Protein AF-A0A951E2W3-F1 (afdb_monomer_lite)

Secondary structure (DSSP, 8-state):
---S---SHHHHTTS-HHHHHHHHHHHHHTT---BTTTB----TT--HHHHHHHHHHHHHHHHHHHHHH-PPP-

pLDDT: mean 87.74, std 12.83, range [41.03, 97.31]

Sequence (74 aa):
MTDRPIHSAADAAKGNAALLDLFYFDLIARGIWFAKRGMMALSIALDEADADKLVAAVEEFADTRAPLFTGEPA

Foldseek 3Di:
DPPDDDDDLVSLQPDDLVLLQVLQVQCVVLVHHDDSSPDDDDDPPDDPVNVVSVV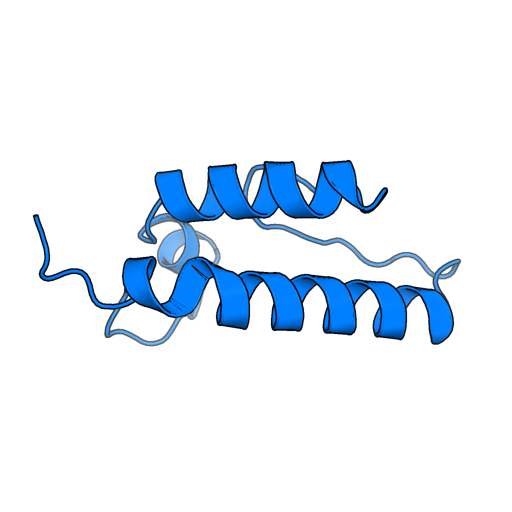VSVVCSCVVCVVVVPDDDD

Structure (mmCIF, N/CA/C/O backbone):
data_AF-A0A951E2W3-F1
#
_entry.id   AF-A0A951E2W3-F1
#
loop_
_atom_site.group_PDB
_atom_site.id
_atom_site.type_symbol
_atom_site.label_atom_id
_atom_site.label_alt_id
_atom_site.label_comp_id
_atom_site.label_asym_id
_atom_site.label_entity_id
_atom_site.label_seq_id
_atom_site.pdbx_PDB_ins_code
_atom_site.Cartn_x
_atom_site.Cartn_y
_atom_site.Cartn_z
_atom_site.occupancy
_atom_site.B_iso_or_equiv
_atom_site.auth_seq_id
_atom_site.auth_comp_id
_atom_site.auth_asym_id
_atom_site.auth_atom_id
_atom_site.pdbx_PDB_model_num
ATOM 1 N N . MET A 1 1 ? -11.907 2.286 9.913 1.00 57.72 1 MET A N 1
ATOM 2 C CA . MET A 1 1 ? -11.955 3.236 8.777 1.00 57.72 1 MET A CA 1
ATOM 3 C C . MET A 1 1 ? -12.070 4.643 9.357 1.00 57.72 1 MET A C 1
ATOM 5 O O . MET A 1 1 ? -12.596 4.754 10.456 1.00 57.72 1 MET A O 1
ATOM 9 N N . THR A 1 2 ? -11.567 5.700 8.713 1.00 60.59 2 THR A N 1
ATOM 10 C CA . THR A 1 2 ? -11.917 7.068 9.137 1.00 60.59 2 THR A CA 1
ATOM 11 C C . THR A 1 2 ? -13.081 7.550 8.281 1.00 60.59 2 THR A C 1
ATOM 13 O O . THR A 1 2 ? -12.903 7.758 7.086 1.00 60.59 2 THR A O 1
ATOM 16 N N . ASP A 1 3 ? -14.246 7.784 8.878 1.00 72.44 3 ASP A N 1
ATOM 17 C CA . ASP A 1 3 ? -15.458 8.224 8.157 1.00 72.44 3 ASP A CA 1
ATOM 18 C C . ASP A 1 3 ? -15.410 9.711 7.749 1.00 72.44 3 ASP A C 1
ATOM 20 O O . ASP A 1 3 ? -16.406 10.317 7.356 1.00 72.44 3 ASP A O 1
ATOM 24 N N . ARG A 1 4 ? -14.236 10.337 7.884 1.00 78.19 4 ARG A N 1
ATOM 25 C CA . ARG A 1 4 ? -13.991 11.752 7.618 1.00 78.19 4 ARG A CA 1
ATOM 26 C C . ARG A 1 4 ? -13.014 11.903 6.453 1.00 78.19 4 ARG A C 1
ATOM 28 O O . ARG A 1 4 ? -12.073 11.114 6.364 1.00 78.19 4 ARG A O 1
ATOM 35 N N . PRO A 1 5 ? -13.182 12.936 5.610 1.00 84.50 5 PRO A N 1
ATOM 36 C CA . PRO A 1 5 ? 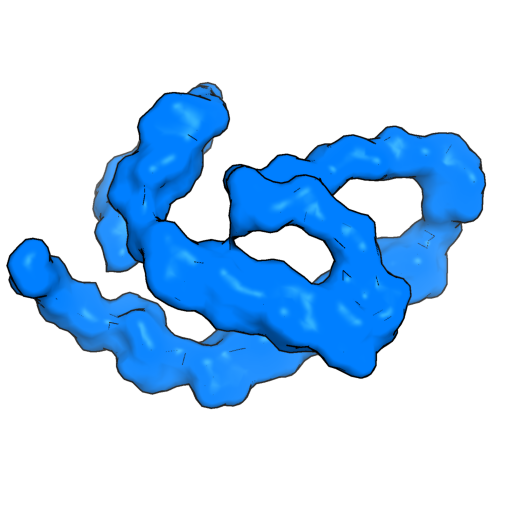-12.226 13.243 4.554 1.00 84.50 5 PRO A CA 1
ATOM 37 C C . PRO A 1 5 ? -10.799 13.402 5.096 1.00 84.50 5 PRO A C 1
ATOM 39 O O . PRO A 1 5 ? -10.585 14.027 6.138 1.00 84.50 5 PRO A O 1
ATOM 42 N N . ILE A 1 6 ? -9.826 12.849 4.373 1.00 85.75 6 ILE A N 1
ATOM 43 C CA . ILE A 1 6 ? -8.401 12.971 4.692 1.00 85.75 6 ILE A CA 1
ATOM 44 C C . ILE A 1 6 ? -7.879 14.242 4.020 1.00 85.75 6 ILE A C 1
ATOM 46 O O . ILE A 1 6 ? -7.818 14.313 2.795 1.00 85.75 6 ILE A O 1
ATOM 50 N N . HIS A 1 7 ? -7.494 15.245 4.810 1.00 88.38 7 HIS A N 1
ATOM 51 C CA . HIS A 1 7 ? -6.935 16.503 4.294 1.00 88.38 7 HIS A CA 1
ATOM 52 C C . HIS A 1 7 ? -5.445 16.667 4.592 1.00 88.38 7 HIS A C 1
ATOM 54 O O . HIS A 1 7 ? -4.778 17.512 3.998 1.00 88.38 7 HIS A O 1
ATOM 60 N N . SER A 1 8 ? -4.913 15.879 5.525 1.00 87.06 8 SER A N 1
ATOM 61 C CA . SER A 1 8 ? -3.539 16.008 5.992 1.00 87.06 8 SER A CA 1
ATOM 62 C C . SER A 1 8 ? -2.940 14.666 6.405 1.00 87.06 8 SER A C 1
ATOM 64 O O . SER A 1 8 ? -3.651 13.701 6.695 1.00 87.06 8 SER A O 1
ATOM 66 N N . ALA A 1 9 ? -1.610 14.624 6.524 1.00 82.62 9 ALA A N 1
ATOM 67 C CA . ALA A 1 9 ? -0.906 13.472 7.090 1.00 82.62 9 ALA A CA 1
ATOM 68 C C . ALA A 1 9 ? -1.353 13.163 8.534 1.00 82.62 9 ALA A C 1
ATOM 70 O O . ALA A 1 9 ? -1.355 12.006 8.948 1.00 82.62 9 ALA A O 1
ATOM 71 N N . ALA A 1 10 ? -1.776 14.186 9.288 1.00 85.06 10 ALA A N 1
ATOM 72 C CA . ALA A 1 10 ? -2.311 14.017 10.635 1.00 85.06 10 ALA A CA 1
ATOM 73 C C . ALA A 1 10 ? -3.680 13.316 10.644 1.00 85.06 10 ALA A C 1
ATOM 75 O O . ALA A 1 10 ? -4.011 12.648 11.619 1.00 85.06 10 ALA A O 1
ATOM 76 N N . ASP A 1 11 ? -4.472 13.439 9.575 1.00 85.50 11 ASP A N 1
ATOM 77 C CA . ASP A 1 11 ? -5.735 12.707 9.443 1.00 85.50 11 ASP A CA 1
ATOM 78 C C . ASP A 1 11 ? -5.491 11.244 9.082 1.00 85.50 11 ASP A C 1
ATOM 80 O O . ASP A 1 11 ? -6.088 10.362 9.692 1.00 85.50 11 ASP A O 1
ATOM 84 N N . ALA A 1 12 ? -4.542 10.979 8.178 1.00 82.31 12 ALA A N 1
ATOM 85 C CA . ALA A 1 12 ? -4.135 9.617 7.835 1.00 82.31 12 ALA A CA 1
ATOM 86 C C . ALA A 1 12 ? -3.582 8.847 9.052 1.00 82.31 12 ALA A C 1
ATOM 88 O O . ALA A 1 12 ? -3.876 7.665 9.224 1.00 82.31 12 ALA A O 1
ATOM 89 N N . ALA A 1 13 ? -2.847 9.523 9.943 1.00 82.50 13 ALA A N 1
ATOM 90 C CA . ALA A 1 13 ? -2.317 8.928 11.172 1.00 82.50 13 ALA A CA 1
ATOM 91 C C . ALA A 1 13 ? -3.401 8.453 12.163 1.00 82.50 13 ALA A C 1
ATOM 93 O O . ALA A 1 13 ? -3.102 7.647 13.040 1.00 82.50 13 ALA A O 1
ATOM 94 N N . LYS A 1 14 ? -4.653 8.920 12.028 1.00 84.25 14 LYS A N 1
ATOM 95 C CA . LYS A 1 14 ? -5.808 8.456 12.827 1.00 84.25 14 LYS A CA 1
ATOM 96 C C . LYS A 1 14 ? -6.405 7.145 12.299 1.00 84.25 14 LYS A C 1
ATOM 98 O O . LYS A 1 14 ? -7.373 6.645 12.866 1.00 84.25 14 LYS A O 1
ATOM 103 N N . GLY A 1 15 ? -5.883 6.622 11.189 1.00 83.94 15 GLY A N 1
ATOM 104 C CA . GLY A 1 15 ? -6.295 5.345 10.620 1.00 83.94 15 GLY A CA 1
ATOM 105 C C . GLY A 1 15 ? -5.916 4.142 11.490 1.00 83.94 15 GLY A C 1
ATOM 106 O O . GLY A 1 15 ? -5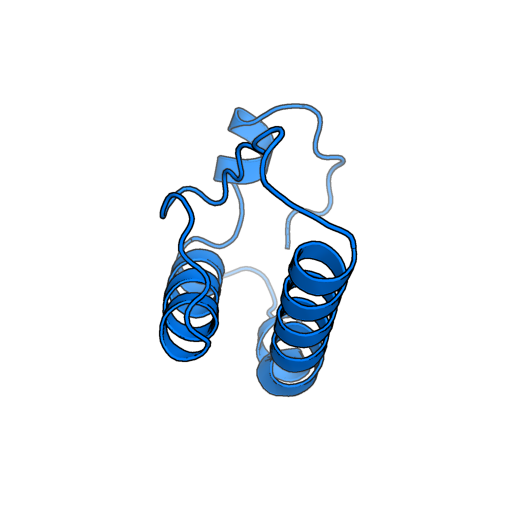.313 4.259 12.555 1.00 83.94 15 GLY A O 1
ATOM 107 N N . ASN A 1 16 ? -6.263 2.945 11.016 1.00 88.44 16 ASN A N 1
ATOM 108 C CA . ASN A 1 16 ? -5.929 1.705 11.710 1.00 88.44 16 ASN A CA 1
ATOM 109 C C . ASN A 1 16 ? -4.446 1.350 11.486 1.00 88.44 16 ASN A C 1
ATOM 111 O O . ASN A 1 16 ? -4.065 0.889 10.410 1.00 88.44 16 ASN A O 1
ATOM 115 N N . ALA A 1 17 ? -3.623 1.540 12.520 1.00 89.19 17 ALA A N 1
ATOM 116 C CA . ALA A 1 17 ? -2.187 1.271 12.469 1.00 89.19 17 ALA A CA 1
ATOM 117 C C . ALA A 1 17 ? -1.848 -0.209 12.203 1.00 89.19 17 ALA A C 1
ATOM 119 O O . ALA A 1 17 ? -0.866 -0.493 11.525 1.00 89.19 17 ALA A O 1
ATOM 120 N N . ALA A 1 18 ? -2.665 -1.156 12.677 1.00 90.62 18 ALA A N 1
ATOM 121 C CA . ALA A 1 18 ? -2.432 -2.582 12.441 1.00 90.62 18 ALA A CA 1
ATOM 122 C C . ALA A 1 18 ? -2.660 -2.963 10.969 1.00 90.62 18 ALA A C 1
ATOM 124 O O . ALA A 1 18 ? -1.902 -3.756 10.411 1.00 90.62 18 ALA A O 1
ATOM 125 N N . LEU A 1 19 ? -3.661 -2.357 10.316 1.00 91.44 19 LEU A N 1
ATOM 126 C CA . LEU A 1 19 ? -3.870 -2.527 8.875 1.00 91.44 19 LEU A CA 1
ATOM 127 C C . LEU A 1 19 ? -2.735 -1.903 8.058 1.00 91.44 19 LEU A C 1
ATOM 129 O O . LEU A 1 19 ? -2.326 -2.487 7.058 1.00 91.44 19 LEU A O 1
ATOM 133 N N . LEU A 1 20 ? -2.197 -0.761 8.496 1.00 92.06 20 LEU A N 1
ATOM 134 C CA . LEU A 1 20 ? -1.036 -0.142 7.855 1.00 92.06 20 LEU A CA 1
ATOM 135 C C . LEU A 1 20 ? 0.220 -1.021 7.968 1.00 92.06 20 LEU A C 1
ATOM 137 O O . LEU A 1 20 ? 0.943 -1.182 6.986 1.00 92.06 20 LEU A O 1
ATOM 141 N N . ASP A 1 21 ? 0.458 -1.625 9.133 1.00 94.19 21 ASP A N 1
ATOM 142 C CA . ASP A 1 21 ? 1.563 -2.566 9.329 1.00 94.19 21 ASP A CA 1
ATOM 143 C C . ASP A 1 21 ? 1.400 -3.805 8.436 1.00 94.19 21 ASP A C 1
ATOM 145 O O . ASP A 1 21 ? 2.357 -4.224 7.783 1.00 94.19 21 ASP A O 1
ATOM 149 N N . LEU A 1 22 ? 0.187 -4.357 8.337 1.00 94.50 22 LEU A N 1
ATOM 150 C CA . LEU A 1 22 ? -0.096 -5.489 7.452 1.00 94.50 22 LEU A CA 1
ATOM 151 C C . LEU A 1 22 ? 0.123 -5.130 5.975 1.00 94.50 22 LEU A C 1
ATOM 153 O O . LEU A 1 22 ? 0.713 -5.919 5.238 1.00 94.50 22 LEU A O 1
ATOM 157 N N . PHE A 1 23 ? -0.308 -3.937 5.560 1.00 94.44 23 PHE A N 1
ATOM 158 C CA . PHE A 1 23 ? -0.074 -3.407 4.216 1.00 94.44 23 PHE A CA 1
ATOM 159 C C . PHE A 1 23 ? 1.423 -3.279 3.915 1.00 94.44 23 PHE A C 1
ATOM 161 O O . PHE A 1 23 ? 1.890 -3.708 2.863 1.00 94.44 23 PHE A O 1
ATOM 168 N N . TYR A 1 24 ? 2.199 -2.767 4.873 1.00 95.25 24 TYR A N 1
ATOM 169 C CA . TYR A 1 24 ? 3.651 -2.673 4.755 1.00 95.25 24 TYR A CA 1
ATOM 170 C C . TYR A 1 24 ? 4.320 -4.032 4.535 1.00 95.25 24 TYR A C 1
ATOM 172 O O . TYR A 1 24 ? 5.135 -4.173 3.621 1.00 95.25 24 TYR A O 1
ATOM 180 N N . PHE A 1 25 ? 3.967 -5.042 5.332 1.00 95.00 25 PHE A N 1
ATOM 181 C CA . PHE A 1 25 ? 4.550 -6.376 5.180 1.00 95.00 25 PHE A CA 1
ATOM 182 C C . PHE A 1 25 ? 4.163 -7.045 3.857 1.00 95.00 25 PHE A C 1
ATOM 184 O O . PHE A 1 25 ? 5.011 -7.697 3.248 1.00 95.00 25 PHE A O 1
ATOM 191 N N . ASP A 1 26 ? 2.927 -6.857 3.389 1.00 95.12 26 ASP A N 1
ATOM 192 C CA . ASP A 1 26 ? 2.464 -7.450 2.130 1.00 95.12 2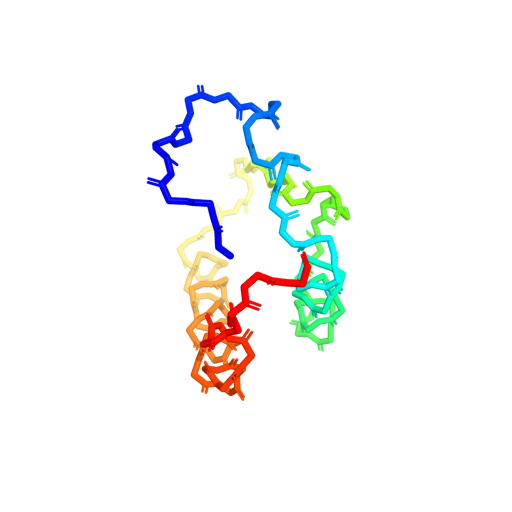6 ASP A CA 1
ATOM 193 C C . ASP A 1 26 ? 3.198 -6.863 0.915 1.00 95.12 26 ASP A C 1
ATOM 195 O O . ASP A 1 26 ? 3.669 -7.597 0.047 1.00 95.12 26 ASP A O 1
ATOM 199 N N . LEU A 1 27 ? 3.390 -5.543 0.887 1.00 95.56 27 LEU A N 1
ATOM 200 C CA . LEU A 1 27 ? 4.1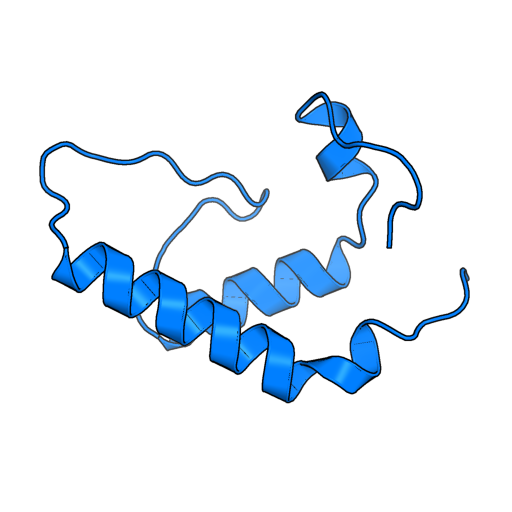34 -4.877 -0.184 1.00 95.56 27 LEU A CA 1
ATOM 201 C C . LEU A 1 27 ? 5.620 -5.254 -0.168 1.00 95.56 27 LEU A C 1
ATOM 203 O O . LEU A 1 27 ? 6.192 -5.513 -1.230 1.00 95.56 27 LEU A O 1
ATOM 207 N N . ILE A 1 28 ? 6.236 -5.383 1.012 1.00 95.75 28 ILE A N 1
ATOM 208 C CA . ILE A 1 28 ? 7.622 -5.862 1.116 1.00 95.75 28 ILE A CA 1
ATOM 209 C C . ILE A 1 28 ? 7.767 -7.283 0.581 1.00 95.75 28 ILE A C 1
ATOM 211 O O . ILE A 1 28 ? 8.730 -7.555 -0.138 1.00 95.75 28 ILE A O 1
ATOM 215 N N . ALA A 1 29 ? 6.820 -8.176 0.875 1.00 94.75 29 ALA A N 1
ATOM 216 C CA . ALA A 1 29 ? 6.838 -9.540 0.351 1.00 94.75 29 ALA A CA 1
ATOM 217 C C . ALA A 1 29 ? 6.785 -9.579 -1.190 1.00 94.75 29 ALA A C 1
ATOM 219 O O . ALA A 1 29 ? 7.319 -10.499 -1.804 1.00 94.75 29 ALA A O 1
ATOM 220 N N . ARG A 1 30 ? 6.215 -8.543 -1.820 1.00 94.25 30 ARG A N 1
ATOM 221 C CA . ARG A 1 30 ? 6.148 -8.345 -3.282 1.00 94.25 30 ARG A CA 1
ATOM 222 C C . ARG A 1 30 ? 7.337 -7.548 -3.844 1.00 94.25 30 ARG A C 1
ATOM 224 O O . ARG A 1 30 ? 7.377 -7.210 -5.032 1.00 94.25 30 ARG A O 1
ATOM 231 N N . GLY A 1 31 ? 8.318 -7.218 -3.005 1.00 94.88 31 GLY A N 1
ATOM 232 C CA . GLY A 1 31 ? 9.490 -6.430 -3.381 1.00 94.88 31 GLY A CA 1
ATOM 233 C C . GLY A 1 31 ? 9.177 -4.958 -3.655 1.00 94.88 31 GLY A C 1
ATOM 234 O O . GLY A 1 31 ? 9.837 -4.350 -4.493 1.00 94.88 31 GLY A O 1
ATOM 235 N N . ILE A 1 32 ? 8.155 -4.401 -3.001 1.00 95.38 32 ILE A N 1
ATOM 236 C CA . ILE A 1 32 ? 7.823 -2.974 -3.019 1.00 95.38 32 ILE A CA 1
ATOM 237 C C . ILE A 1 32 ? 8.163 -2.405 -1.645 1.00 95.38 32 ILE A C 1
ATOM 239 O O . ILE A 1 32 ? 7.574 -2.781 -0.632 1.00 95.38 32 ILE A O 1
ATOM 243 N N . TRP A 1 33 ? 9.121 -1.486 -1.603 1.00 93.38 33 TRP A N 1
ATOM 244 C CA . TRP A 1 33 ? 9.528 -0.842 -0.361 1.00 93.38 33 TRP A CA 1
ATOM 245 C C . TRP A 1 33 ? 8.967 0.578 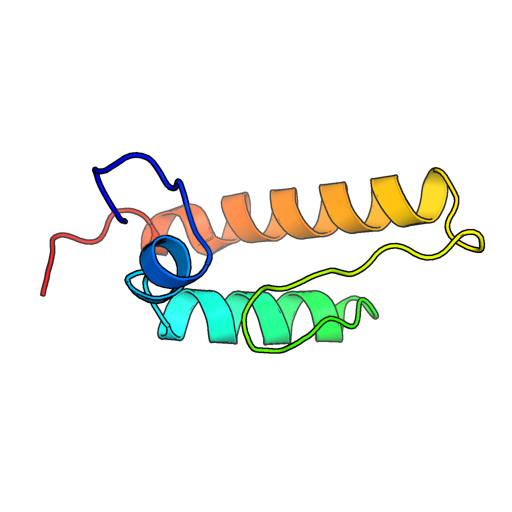-0.273 1.00 93.38 33 TRP A C 1
ATOM 247 O O . TRP A 1 33 ? 9.091 1.364 -1.210 1.00 93.38 33 TRP A O 1
ATOM 257 N N . PHE A 1 34 ? 8.384 0.923 0.874 1.00 93.31 34 PHE A N 1
ATOM 258 C CA . PHE A 1 34 ? 7.934 2.280 1.186 1.00 93.31 34 PHE A CA 1
ATOM 259 C C . PHE A 1 34 ? 8.081 2.567 2.684 1.00 93.31 34 PHE A C 1
ATOM 261 O O . PHE A 1 34 ? 8.410 1.686 3.479 1.00 93.31 34 PHE A O 1
ATOM 268 N N . ALA A 1 35 ? 7.849 3.813 3.103 1.00 92.00 35 ALA A N 1
ATOM 269 C CA . ALA A 1 35 ? 7.975 4.165 4.510 1.00 92.00 35 ALA A CA 1
ATOM 270 C C . ALA A 1 35 ? 6.835 3.547 5.336 1.00 92.00 35 ALA A C 1
ATOM 272 O O . ALA A 1 35 ? 5.667 3.786 5.039 1.00 92.00 35 ALA A O 1
ATOM 273 N N . LYS A 1 36 ? 7.169 2.879 6.452 1.00 90.06 36 LYS A N 1
ATOM 274 C CA . LYS A 1 36 ? 6.211 2.208 7.362 1.00 90.06 36 LYS A CA 1
ATOM 275 C C . LYS A 1 36 ? 5.005 3.075 7.777 1.00 90.06 36 LYS A C 1
ATOM 277 O O . LYS A 1 36 ? 3.929 2.567 8.047 1.00 90.06 36 LYS A O 1
ATOM 282 N N . ARG A 1 37 ? 5.162 4.402 7.766 1.00 88.69 37 ARG A N 1
ATOM 283 C CA . ARG A 1 37 ? 4.097 5.390 8.019 1.00 88.69 37 ARG A CA 1
ATOM 284 C C . ARG A 1 37 ? 3.066 5.565 6.886 1.00 88.69 37 ARG A C 1
ATOM 286 O O . ARG A 1 37 ? 2.279 6.500 6.961 1.00 88.69 37 ARG A O 1
ATOM 293 N N . GLY A 1 38 ? 3.096 4.765 5.819 1.00 88.75 38 GLY A N 1
ATOM 294 C CA . GLY A 1 38 ? 2.149 4.898 4.699 1.00 88.75 38 GLY A CA 1
ATOM 295 C C . GLY A 1 38 ? 2.517 5.958 3.663 1.00 88.75 38 GLY A C 1
ATOM 296 O O . GLY A 1 38 ? 1.709 6.269 2.798 1.00 88.75 38 GLY A O 1
ATOM 297 N N . MET A 1 39 ? 3.718 6.538 3.740 1.00 90.06 39 MET A N 1
ATOM 298 C CA . MET A 1 39 ? 4.160 7.560 2.789 1.00 90.06 39 MET A CA 1
ATOM 299 C C . MET A 1 39 ? 4.965 6.921 1.655 1.00 90.06 39 MET A C 1
ATOM 301 O O . MET A 1 39 ? 5.941 6.210 1.910 1.00 90.06 39 MET A O 1
ATOM 305 N N . MET A 1 40 ? 4.606 7.261 0.418 1.00 91.50 40 MET A N 1
ATOM 306 C CA . MET A 1 40 ? 5.364 6.947 -0.792 1.00 91.50 40 MET A CA 1
ATOM 307 C C . MET A 1 40 ? 5.870 8.249 -1.420 1.00 91.50 40 MET A C 1
ATOM 309 O O . MET A 1 40 ? 5.115 9.209 -1.555 1.00 91.50 40 MET A O 1
ATOM 313 N N . ALA A 1 41 ? 7.155 8.290 -1.767 1.00 92.50 41 ALA A N 1
ATOM 314 C CA . ALA A 1 41 ? 7.773 9.408 -2.470 1.00 92.50 41 ALA A CA 1
ATOM 315 C C . ALA A 1 41 ? 8.286 8.895 -3.815 1.00 92.50 41 ALA A C 1
ATOM 317 O O . ALA A 1 41 ? 9.167 8.037 -3.852 1.00 92.50 41 ALA A O 1
ATOM 318 N N . LEU A 1 42 ? 7.695 9.387 -4.902 1.00 93.31 42 LEU A N 1
ATOM 319 C CA . LEU A 1 42 ? 8.030 8.943 -6.249 1.00 93.31 42 LEU A CA 1
ATOM 320 C C . LEU A 1 42 ? 9.372 9.531 -6.700 1.00 93.31 42 LEU A C 1
ATOM 322 O O . LEU A 1 42 ? 9.741 10.648 -6.335 1.00 93.31 42 LEU A O 1
ATOM 326 N N . SER A 1 43 ? 10.086 8.755 -7.509 1.00 93.62 43 SER A N 1
ATOM 327 C CA . SER A 1 43 ? 11.356 9.116 -8.134 1.00 93.62 43 SER A CA 1
ATOM 328 C C . SER A 1 43 ? 11.167 9.233 -9.642 1.00 93.62 43 SER A C 1
ATOM 330 O O . SER A 1 43 ? 10.344 8.529 -10.218 1.00 93.62 43 SER A O 1
ATOM 332 N N . ILE A 1 44 ? 11.985 10.063 -10.291 1.00 96.12 44 ILE A N 1
ATOM 333 C CA . ILE A 1 44 ? 12.038 10.178 -11.759 1.00 96.12 44 ILE A CA 1
ATOM 334 C C . ILE A 1 44 ? 12.481 8.885 -12.461 1.00 96.12 44 ILE A C 1
ATOM 336 O O . ILE A 1 44 ? 12.372 8.789 -13.675 1.00 96.12 44 ILE A O 1
ATOM 340 N N . ALA A 1 45 ? 13.036 7.929 -11.712 1.00 95.81 45 ALA A N 1
ATOM 341 C CA . ALA A 1 45 ? 13.472 6.638 -12.234 1.00 95.81 45 ALA A CA 1
ATOM 342 C C . ALA A 1 45 ? 12.341 5.600 -12.321 1.00 95.81 45 ALA A C 1
ATOM 344 O O . ALA A 1 45 ? 12.593 4.517 -12.834 1.00 95.81 45 ALA A O 1
ATOM 345 N N . LEU A 1 46 ? 11.152 5.905 -11.787 1.00 95.38 46 LEU A N 1
ATOM 346 C CA . LEU A 1 46 ? 9.994 5.013 -11.851 1.00 95.38 46 LEU A CA 1
ATOM 347 C C . LEU A 1 46 ? 9.309 5.130 -13.209 1.00 95.38 46 LEU A C 1
ATOM 349 O O . LEU A 1 46 ? 9.171 6.237 -13.740 1.00 95.38 46 LEU A O 1
ATOM 353 N N . ASP A 1 47 ? 8.838 4.002 -13.723 1.00 96.69 47 ASP A N 1
ATOM 354 C CA . ASP A 1 47 ? 8.069 3.934 -14.960 1.00 96.69 47 ASP A CA 1
ATOM 355 C C . ASP A 1 47 ? 6.640 3.401 -14.740 1.00 96.69 47 ASP A C 1
ATOM 357 O O . ASP A 1 47 ? 6.151 3.260 -13.616 1.00 96.69 47 ASP A O 1
ATOM 361 N N . GLU A 1 48 ? 5.929 3.171 -15.842 1.00 96.75 48 GLU A N 1
ATOM 362 C CA . GLU A 1 48 ? 4.556 2.667 -15.828 1.00 96.75 48 GLU A CA 1
ATOM 363 C C . GLU A 1 48 ? 4.470 1.229 -15.296 1.00 96.75 48 GLU A C 1
ATOM 365 O O . GLU A 1 48 ? 3.533 0.905 -14.574 1.00 96.75 48 GLU A O 1
ATOM 370 N N . ALA A 1 49 ? 5.484 0.392 -15.537 1.00 96.75 49 ALA A N 1
ATOM 371 C CA . ALA A 1 49 ? 5.503 -0.977 -15.030 1.00 96.75 49 ALA A CA 1
ATOM 372 C C . ALA A 1 49 ? 5.668 -1.013 -13.502 1.00 96.75 49 ALA A C 1
ATOM 374 O O . ALA A 1 49 ? 5.065 -1.855 -12.829 1.00 96.75 49 ALA A O 1
ATOM 375 N N . ASP A 1 50 ? 6.441 -0.083 -12.932 1.00 95.31 50 ASP A N 1
ATOM 376 C CA . ASP A 1 50 ? 6.515 0.098 -11.480 1.00 95.31 50 ASP A CA 1
ATOM 377 C C . ASP A 1 50 ? 5.161 0.522 -10.889 1.00 95.31 50 ASP A C 1
ATOM 379 O O . ASP A 1 50 ? 4.761 0.036 -9.823 1.00 95.31 50 ASP A O 1
ATOM 383 N N . ALA A 1 51 ? 4.443 1.413 -11.582 1.00 94.75 51 ALA A N 1
ATOM 384 C CA . ALA A 1 51 ? 3.113 1.854 -11.177 1.00 94.75 51 ALA A CA 1
ATOM 385 C C . ALA A 1 51 ? 2.098 0.700 -11.233 1.00 94.75 51 ALA A C 1
ATOM 387 O O . ALA A 1 51 ? 1.392 0.472 -10.249 1.00 94.75 51 ALA A O 1
ATOM 388 N N . ASP A 1 52 ? 2.087 -0.079 -12.316 1.00 97.31 52 ASP A N 1
ATOM 389 C CA . ASP A 1 52 ? 1.222 -1.252 -12.482 1.00 97.31 52 ASP A CA 1
ATOM 390 C C . ASP A 1 52 ? 1.482 -2.301 -11.398 1.00 97.31 52 ASP A C 1
ATOM 392 O O . ASP A 1 52 ? 0.552 -2.848 -10.800 1.00 97.31 52 ASP A O 1
ATOM 396 N N . LYS A 1 53 ? 2.759 -2.541 -11.076 1.00 95.81 53 LYS A N 1
ATOM 397 C CA . LYS A 1 53 ? 3.149 -3.447 -9.993 1.00 95.81 53 LYS A CA 1
ATOM 398 C C . LYS A 1 53 ? 2.593 -2.983 -8.644 1.00 95.81 53 LYS A C 1
ATOM 400 O O . LYS A 1 53 ? 2.140 -3.812 -7.850 1.00 95.81 53 LYS A O 1
ATOM 405 N N . LEU A 1 54 ? 2.638 -1.678 -8.367 1.00 95.81 54 LEU A N 1
ATOM 406 C CA . LEU A 1 54 ? 2.067 -1.107 -7.149 1.00 95.81 54 LEU A CA 1
ATOM 407 C C . LEU A 1 54 ? 0.541 -1.241 -7.125 1.00 95.81 54 LEU A C 1
ATOM 409 O O . LEU A 1 54 ? 0.002 -1.658 -6.102 1.00 95.81 54 LEU A O 1
ATOM 413 N N . VAL A 1 55 ? -0.142 -0.923 -8.228 1.00 96.69 55 VAL A N 1
ATOM 414 C CA . VAL A 1 55 ? -1.605 -1.034 -8.331 1.00 96.69 55 VAL A CA 1
ATOM 415 C C . VAL A 1 55 ? -2.054 -2.470 -8.077 1.00 96.69 55 VAL A C 1
ATOM 417 O O . VAL A 1 55 ? -2.851 -2.695 -7.169 1.00 96.69 55 VAL A O 1
ATOM 420 N N . ALA A 1 56 ? -1.461 -3.445 -8.768 1.00 97.31 56 ALA A N 1
ATOM 421 C CA . ALA A 1 56 ? -1.797 -4.857 -8.595 1.00 97.31 56 ALA A CA 1
ATOM 422 C C . ALA A 1 56 ? -1.578 -5.341 -7.148 1.00 97.31 56 ALA A C 1
ATOM 424 O O . ALA A 1 56 ? -2.381 -6.098 -6.603 1.00 97.31 56 ALA A O 1
ATOM 425 N N . ALA A 1 57 ? -0.508 -4.882 -6.489 1.00 96.44 57 ALA A N 1
ATOM 426 C CA . ALA A 1 57 ? -0.250 -5.207 -5.087 1.00 96.44 57 ALA A CA 1
ATOM 427 C C . ALA A 1 57 ? -1.316 -4.634 -4.139 1.00 96.44 57 ALA A C 1
ATOM 429 O O . ALA A 1 57 ? -1.706 -5.295 -3.175 1.00 96.44 57 ALA A O 1
ATOM 430 N N . VAL A 1 58 ? -1.780 -3.409 -4.398 1.00 95.19 58 VAL A N 1
ATOM 431 C CA . VAL A 1 58 ? -2.829 -2.756 -3.603 1.00 95.19 58 VAL A CA 1
ATOM 432 C C . VAL A 1 58 ? -4.182 -3.432 -3.817 1.00 95.19 58 VAL A C 1
ATOM 434 O O . VAL A 1 58 ? -4.887 -3.670 -2.837 1.00 95.19 58 VAL A O 1
ATOM 437 N N . GLU A 1 59 ? -4.529 -3.765 -5.060 1.00 96.12 59 GLU A N 1
ATOM 438 C CA . GLU A 1 59 ? -5.761 -4.487 -5.399 1.00 96.12 59 GLU A CA 1
ATOM 439 C C . GLU A 1 59 ? -5.808 -5.847 -4.698 1.00 96.12 59 GLU A C 1
ATOM 441 O O . GLU A 1 59 ? -6.748 -6.133 -3.959 1.00 96.12 59 GLU A O 1
ATOM 446 N N . GLU A 1 60 ? -4.741 -6.643 -4.803 1.00 95.19 60 GLU A N 1
ATOM 447 C CA . GLU A 1 60 ? -4.696 -7.955 -4.155 1.00 95.19 60 GLU A CA 1
ATOM 448 C C . GLU A 1 60 ? -4.743 -7.850 -2.620 1.00 95.19 60 GLU A C 1
ATOM 450 O O . GLU A 1 60 ? -5.366 -8.680 -1.944 1.00 95.19 60 GLU A O 1
ATOM 455 N N . PHE A 1 61 ? -4.115 -6.819 -2.043 1.00 94.06 61 PHE A N 1
ATOM 456 C CA . PHE A 1 61 ? -4.235 -6.539 -0.615 1.00 94.06 61 PHE A CA 1
ATOM 457 C C . PHE A 1 61 ? -5.688 -6.236 -0.230 1.00 94.06 61 PHE A C 1
ATOM 459 O O . PHE A 1 61 ? -6.195 -6.835 0.723 1.00 94.06 61 PHE A O 1
ATOM 466 N N . ALA A 1 62 ? -6.359 -5.344 -0.963 1.00 92.19 62 ALA A N 1
ATOM 467 C CA . ALA A 1 62 ? -7.745 -4.965 -0.707 1.00 92.19 62 ALA A CA 1
ATOM 468 C C . ALA A 1 62 ? -8.695 -6.165 -0.823 1.00 92.19 62 ALA A C 1
ATOM 470 O O . ALA A 1 62 ? -9.507 -6.376 0.078 1.00 92.19 62 ALA A O 1
ATOM 471 N N . ASP A 1 63 ? -8.530 -6.994 -1.853 1.00 93.38 63 ASP A N 1
ATOM 472 C CA . ASP A 1 63 ? -9.361 -8.176 -2.086 1.00 93.38 63 ASP A CA 1
ATOM 473 C C . ASP A 1 63 ? -9.154 -9.238 -1.003 1.00 93.38 63 ASP A C 1
ATOM 475 O O . ASP A 1 63 ? -10.104 -9.729 -0.390 1.00 93.38 63 ASP A O 1
ATOM 479 N N . THR A 1 64 ? -7.897 -9.561 -0.695 1.00 92.94 64 THR A N 1
ATOM 480 C CA . THR A 1 64 ? -7.574 -10.627 0.266 1.00 92.94 64 THR A CA 1
ATOM 481 C C . THR A 1 64 ? -7.918 -10.226 1.703 1.00 92.94 64 THR A C 1
ATOM 483 O O . THR A 1 64 ? -8.243 -11.075 2.533 1.00 92.94 64 THR A O 1
ATOM 486 N N . ARG A 1 65 ? -7.829 -8.928 2.027 1.00 91.06 65 ARG A N 1
ATOM 487 C CA . ARG A 1 65 ? -8.094 -8.390 3.371 1.00 91.06 65 ARG A CA 1
ATOM 488 C C . ARG A 1 65 ? -9.454 -7.705 3.478 1.00 91.06 65 ARG A C 1
ATOM 490 O O . ARG A 1 65 ? -9.730 -7.140 4.533 1.00 91.06 65 ARG A O 1
ATOM 497 N N . ALA A 1 66 ? -10.322 -7.807 2.467 1.00 89.12 66 ALA A N 1
ATOM 498 C CA . ALA A 1 66 ? -11.685 -7.267 2.481 1.00 89.12 66 ALA A CA 1
ATOM 499 C C . ALA A 1 66 ? -12.432 -7.501 3.819 1.00 89.12 66 ALA A C 1
ATOM 501 O O . ALA A 1 66 ? -12.989 -6.539 4.357 1.00 89.12 66 ALA A O 1
ATOM 502 N N . PRO A 1 67 ? -12.363 -8.699 4.449 1.00 89.75 67 PRO A N 1
ATOM 503 C CA . PRO A 1 67 ? -13.031 -8.957 5.732 1.00 89.75 67 PRO A CA 1
ATOM 504 C C . PRO A 1 67 ? -12.502 -8.139 6.922 1.00 89.75 67 PRO A C 1
ATOM 506 O O . PRO A 1 67 ? -13.174 -8.025 7.942 1.00 89.75 67 PRO A O 1
ATOM 509 N N . LEU A 1 68 ? -11.290 -7.586 6.830 1.00 87.31 68 LEU A N 1
ATOM 510 C CA . LEU A 1 68 ? -10.682 -6.777 7.891 1.00 87.31 68 LEU A CA 1
ATOM 511 C C . LEU A 1 68 ? -11.106 -5.304 7.824 1.00 87.31 68 LEU A C 1
ATOM 513 O O . LEU A 1 68 ? -10.930 -4.568 8.796 1.00 87.31 68 LEU A O 1
ATOM 517 N N . PHE A 1 69 ? -11.666 -4.860 6.697 1.00 80.38 69 PHE A N 1
ATOM 518 C CA . PHE A 1 69 ? -12.156 -3.490 6.532 1.00 80.38 69 PHE A CA 1
ATOM 519 C C . PHE A 1 69 ? -13.574 -3.292 7.079 1.00 80.38 69 PHE A C 1
ATOM 521 O O . PHE A 1 69 ? -13.978 -2.157 7.316 1.00 80.38 69 PHE A O 1
ATOM 528 N N . THR A 1 70 ? -14.309 -4.374 7.350 1.00 72.31 70 THR A N 1
ATOM 529 C CA . THR A 1 70 ? -15.690 -4.352 7.866 1.00 72.31 70 THR A CA 1
ATOM 530 C C . THR A 1 70 ? -15.786 -4.287 9.398 1.00 72.31 70 THR A C 1
ATOM 532 O O . THR A 1 70 ? -16.794 -4.689 9.972 1.00 72.31 70 THR A O 1
ATOM 535 N N . GLY A 1 71 ? -14.744 -3.810 10.084 1.00 54.41 71 GLY A N 1
ATOM 536 C CA . GLY A 1 71 ? -14.697 -3.748 11.547 1.00 54.41 71 GLY A CA 1
ATOM 537 C C . GLY A 1 71 ? -15.447 -2.550 12.136 1.00 54.41 71 GLY A C 1
ATOM 538 O O . GLY A 1 71 ? -15.045 -1.403 11.932 1.00 54.41 71 GLY A O 1
ATOM 539 N N . GLU A 1 72 ? -16.499 -2.848 12.901 1.00 41.28 72 GLU A N 1
ATOM 540 C CA . GLU A 1 72 ? -17.117 -1.989 13.920 1.00 41.28 72 GLU A CA 1
ATOM 541 C C . GLU A 1 72 ? -16.025 -1.373 14.828 1.00 41.28 72 GLU A C 1
ATOM 543 O O . GLU A 1 72 ? -15.039 -2.055 15.134 1.00 41.28 72 GLU A O 1
ATOM 548 N N . PRO A 1 73 ? -16.121 -0.085 15.210 1.00 41.31 73 PRO A N 1
ATOM 549 C CA . PRO A 1 73 ? -15.085 0.563 16.007 1.00 41.31 73 PRO A CA 1
ATOM 550 C C . PRO A 1 73 ? -14.965 -0.116 17.378 1.00 41.31 73 PRO A C 1
ATOM 552 O O . PRO A 1 73 ? -15.946 -0.197 18.116 1.00 41.31 73 PRO A O 1
ATOM 555 N N . ALA A 1 74 ? -13.760 -0.598 17.694 1.00 41.03 74 ALA A N 1
ATOM 556 C CA . ALA A 1 74 ? -13.361 -0.947 19.057 1.00 41.03 74 ALA A CA 1
ATOM 557 C C . ALA A 1 74 ? -13.224 0.309 19.930 1.00 41.03 74 ALA A C 1
ATOM 559 O O . ALA A 1 74 ? -12.794 1.357 19.385 1.00 41.03 74 ALA A O 1
#

Radius of gyration: 13.45 Å; chains: 1; bounding box: 31×27×35 Å